Protein AF-A0A7W0XHM9-F1 (afdb_monomer_lite)

Secondary structure (DSSP, 8-state):
----PPPPP-TTGGGGPSBSTT--BSSHHHHHHHHHHHHT----HHHHHHHHHHHHT-

Structure (mmCIF, N/CA/C/O backbone):
data_AF-A0A7W0XHM9-F1
#
_entry.id   AF-A0A7W0XHM9-F1
#
loop_
_atom_site.group_PDB
_atom_site.id
_atom_site.type_symbol
_atom_site.label_atom_id
_atom_site.label_alt_id
_atom_site.label_comp_id
_atom_site.label_asym_id
_atom_site.label_entity_id
_atom_site.label_seq_id
_atom_site.pdbx_PDB_ins_code
_atom_site.Cartn_x
_atom_site.Cartn_y
_atom_site.Cartn_z
_atom_site.occupancy
_atom_site.B_iso_or_equiv
_atom_site.auth_seq_id
_atom_site.auth_comp_id
_atom_site.auth_asym_id
_atom_site.auth_atom_id
_atom_site.pdbx_PDB_model_num
ATOM 1 N N . MET A 1 1 ? 18.589 17.038 -16.321 1.00 41.16 1 MET A N 1
ATOM 2 C CA . MET A 1 1 ? 17.425 16.462 -17.026 1.00 41.16 1 MET A CA 1
ATOM 3 C C . MET A 1 1 ? 16.216 16.598 -16.112 1.00 41.16 1 MET A C 1
ATOM 5 O O . MET A 1 1 ? 16.170 15.925 -15.094 1.00 41.16 1 MET A O 1
ATOM 9 N N . LYS A 1 2 ? 15.322 17.559 -16.377 1.00 46.56 2 LYS A N 1
ATOM 10 C CA . LYS A 1 2 ? 14.091 17.738 -15.591 1.00 46.56 2 LYS A CA 1
ATOM 11 C C . LYS A 1 2 ? 13.043 16.769 -16.134 1.00 46.56 2 LYS A C 1
ATOM 13 O O . LYS A 1 2 ? 12.631 16.904 -17.280 1.00 46.56 2 LYS A O 1
ATOM 18 N N . ILE A 1 3 ? 12.661 15.782 -15.335 1.00 54.84 3 ILE A N 1
ATOM 19 C CA . ILE A 1 3 ? 11.557 14.868 -15.631 1.00 54.84 3 ILE A CA 1
ATOM 20 C C . ILE A 1 3 ? 10.277 15.507 -15.095 1.00 54.84 3 ILE A C 1
ATOM 22 O O . ILE A 1 3 ? 9.963 15.405 -13.915 1.00 54.84 3 ILE A O 1
ATOM 26 N N . ASN A 1 4 ? 9.565 16.220 -15.968 1.00 54.66 4 ASN A N 1
ATOM 27 C CA . ASN A 1 4 ? 8.203 16.679 -15.704 1.00 54.66 4 ASN A CA 1
ATOM 28 C C . ASN A 1 4 ? 7.261 15.497 -15.989 1.00 54.66 4 ASN A C 1
ATOM 30 O O . ASN A 1 4 ? 6.856 15.289 -17.131 1.00 54.66 4 ASN A O 1
ATOM 34 N N . GLY A 1 5 ? 7.006 14.657 -14.982 1.00 59.59 5 GLY A N 1
ATOM 35 C CA . GLY A 1 5 ? 6.171 13.462 -15.122 1.00 59.59 5 GLY A CA 1
ATOM 36 C C . GLY A 1 5 ? 4.683 13.805 -15.197 1.00 59.59 5 GLY A C 1
ATOM 37 O O . GLY A 1 5 ? 4.164 14.512 -14.337 1.00 59.59 5 GLY A O 1
ATOM 38 N N . VAL A 1 6 ? 3.993 13.283 -16.212 1.00 63.41 6 VAL A N 1
ATOM 39 C CA . VAL A 1 6 ? 2.523 13.229 -16.249 1.00 63.41 6 VAL A CA 1
ATOM 40 C C . VAL A 1 6 ? 2.040 12.481 -14.995 1.00 63.41 6 VAL A C 1
ATOM 42 O O . VAL A 1 6 ? 2.614 11.432 -14.689 1.00 63.41 6 VAL A O 1
ATOM 45 N N . PRO A 1 7 ? 1.021 12.971 -14.261 1.00 59.28 7 PRO A N 1
ATOM 46 C CA . PRO A 1 7 ? 0.484 12.257 -13.110 1.00 59.28 7 PRO A CA 1
ATOM 47 C C . PRO A 1 7 ? 0.079 10.829 -13.507 1.00 59.28 7 PRO A C 1
ATOM 49 O O . PRO A 1 7 ? -0.649 10.657 -14.491 1.00 59.28 7 PRO A O 1
ATOM 52 N N . PRO A 1 8 ? 0.554 9.796 -12.794 1.00 63.19 8 PRO A N 1
ATOM 53 C CA . PRO A 1 8 ? 0.224 8.421 -13.127 1.00 63.19 8 PRO A CA 1
ATOM 54 C C . PRO A 1 8 ? -1.280 8.187 -12.979 1.00 63.19 8 PRO A C 1
ATOM 56 O O . PRO A 1 8 ? -1.909 8.621 -12.014 1.00 63.19 8 PRO A O 1
ATOM 59 N N . THR A 1 9 ? -1.871 7.484 -13.945 1.00 68.38 9 THR A N 1
ATOM 60 C CA . THR A 1 9 ? -3.274 7.074 -13.846 1.00 68.38 9 THR A CA 1
ATOM 61 C C . THR A 1 9 ? -3.403 6.009 -12.764 1.00 68.38 9 THR A C 1
ATOM 63 O O . THR A 1 9 ? -2.664 5.025 -12.796 1.00 68.38 9 THR A O 1
ATOM 66 N N . ILE A 1 10 ? -4.398 6.133 -11.891 1.00 67.88 10 ILE A N 1
ATO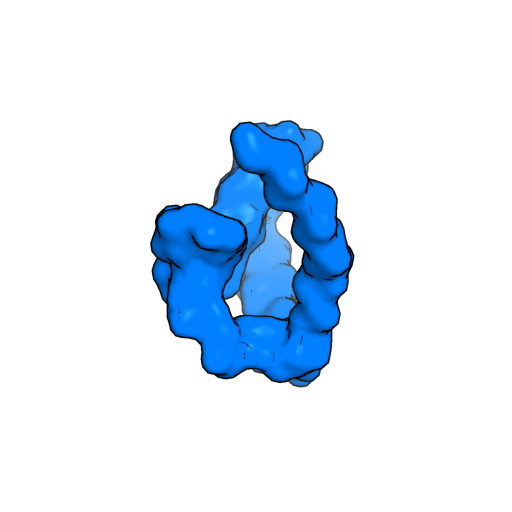M 67 C CA . ILE A 1 10 ? -4.688 5.118 -10.864 1.00 67.88 10 ILE A CA 1
ATOM 68 C C . ILE A 1 10 ? -5.514 3.930 -11.379 1.00 67.88 10 ILE A C 1
ATOM 70 O O . ILE A 1 10 ? -5.726 2.983 -10.639 1.00 67.88 10 ILE A O 1
ATOM 74 N N . ARG A 1 11 ? -5.973 3.951 -12.639 1.00 72.12 11 ARG A N 1
ATOM 75 C CA . ARG A 1 11 ? -6.624 2.781 -13.254 1.00 72.12 11 ARG A CA 1
ATOM 76 C C . ARG A 1 11 ? -5.635 1.623 -13.368 1.00 72.12 11 ARG A C 1
ATOM 78 O O . ARG A 1 11 ? -4.549 1.827 -13.923 1.00 72.12 11 ARG A O 1
ATOM 85 N N . ALA A 1 12 ? -6.052 0.437 -12.929 1.00 69.38 12 ALA A N 1
ATOM 86 C CA . ALA A 1 12 ? -5.237 -0.773 -12.875 1.00 69.38 12 ALA A CA 1
ATOM 87 C C . ALA A 1 12 ? -3.920 -0.563 -12.107 1.00 69.38 12 ALA A C 1
ATOM 89 O O . ALA A 1 12 ? -2.853 -0.993 -12.560 1.00 69.38 12 ALA A O 1
ATOM 90 N N . LEU A 1 13 ? -3.974 0.1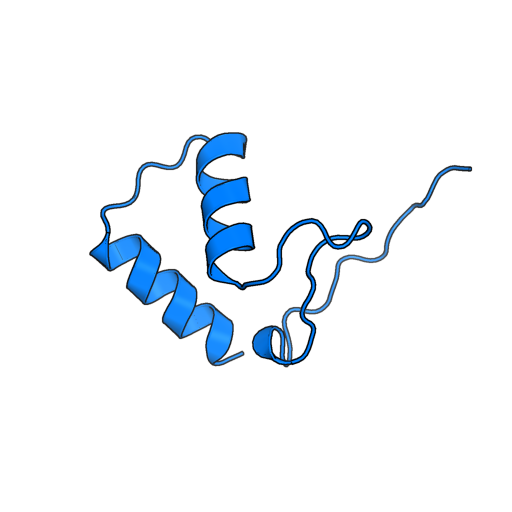41 -10.971 1.00 77.38 13 LEU A N 1
ATOM 91 C CA . LEU A 1 13 ? -2.784 0.500 -10.194 1.00 77.38 13 LEU A CA 1
ATOM 92 C C . LEU A 1 13 ? -1.992 -0.751 -9.792 1.00 77.38 13 LEU A C 1
ATOM 94 O O . LEU A 1 13 ? -0.780 -0.797 -9.998 1.00 77.38 13 LEU A O 1
ATOM 98 N N . ALA A 1 14 ? -2.685 -1.785 -9.310 1.00 77.62 14 ALA A N 1
ATOM 99 C CA . ALA A 1 14 ? -2.078 -3.020 -8.812 1.00 77.62 14 ALA A CA 1
ATOM 100 C C . ALA A 1 14 ? -1.230 -3.776 -9.856 1.00 77.62 14 ALA A C 1
ATOM 102 O O . ALA A 1 14 ? -0.311 -4.510 -9.496 1.00 77.62 14 ALA A O 1
ATOM 103 N N . ALA A 1 15 ? -1.494 -3.583 -11.154 1.00 77.25 15 ALA A N 1
ATOM 104 C CA . ALA A 1 15 ? -0.798 -4.277 -12.239 1.00 77.25 15 ALA A CA 1
ATOM 105 C C . ALA A 1 15 ? 0.571 -3.663 -12.601 1.00 77.25 15 ALA A C 1
ATOM 107 O O . ALA A 1 15 ? 1.192 -4.086 -13.575 1.00 77.25 15 ALA A O 1
ATOM 108 N N . ARG A 1 16 ? 1.025 -2.628 -11.879 1.00 79.44 16 ARG A N 1
ATOM 109 C CA . ARG A 1 16 ? 2.133 -1.749 -12.303 1.00 79.44 16 ARG A CA 1
ATOM 110 C C . ARG A 1 16 ? 3.320 -1.707 -11.348 1.00 79.44 16 ARG A C 1
ATOM 112 O O . ARG A 1 16 ? 4.128 -0.787 -11.431 1.00 79.44 16 ARG A O 1
ATOM 119 N N . ALA A 1 17 ? 3.438 -2.680 -10.452 1.00 84.56 17 ALA A N 1
ATOM 120 C CA . ALA A 1 17 ? 4.636 -2.808 -9.635 1.00 84.56 17 ALA A CA 1
ATOM 121 C C . ALA A 1 17 ? 5.895 -2.998 -10.520 1.00 84.56 17 ALA A C 1
ATOM 123 O O . ALA A 1 17 ? 5.818 -3.687 -11.542 1.00 84.56 17 ALA A O 1
ATOM 124 N N . PRO A 1 18 ? 7.060 -2.446 -10.129 1.00 90.56 18 PRO A N 1
ATOM 125 C CA . PRO A 1 18 ? 7.284 -1.586 -8.963 1.00 90.56 18 PRO A CA 1
ATOM 126 C C . PRO A 1 18 ? 6.828 -0.129 -9.186 1.00 90.56 18 PRO A C 1
ATOM 128 O O . PRO A 1 18 ? 6.871 0.400 -10.293 1.00 90.56 18 PRO A O 1
ATOM 131 N N . TYR A 1 19 ? 6.415 0.530 -8.105 1.00 88.38 19 TYR A N 1
ATOM 132 C CA . TYR A 1 19 ? 5.860 1.885 -8.096 1.00 88.38 19 TYR A CA 1
ATOM 133 C C . TYR A 1 19 ? 6.937 2.972 -7.946 1.00 88.38 19 TYR A C 1
ATOM 135 O O . TYR A 1 19 ? 8.080 2.706 -7.566 1.00 88.38 19 TYR A O 1
ATOM 143 N N . PHE A 1 20 ? 6.519 4.224 -8.182 1.00 88.25 20 PHE A N 1
ATOM 144 C CA . PHE A 1 20 ? 7.358 5.424 -8.308 1.00 88.25 20 PHE A CA 1
ATOM 145 C C . PHE A 1 20 ? 8.296 5.397 -9.525 1.00 88.25 20 PHE A C 1
ATOM 147 O O . PHE A 1 20 ? 8.625 4.352 -10.075 1.00 88.25 20 PHE A O 1
ATOM 154 N N . HIS A 1 21 ? 8.758 6.572 -9.959 1.00 83.38 21 HIS A N 1
ATOM 155 C CA . HIS A 1 21 ? 9.605 6.702 -11.155 1.00 83.38 21 HIS A CA 1
ATOM 156 C C . HIS A 1 21 ? 10.969 5.995 -11.034 1.00 83.38 21 HIS A C 1
ATOM 158 O O . HIS A 1 21 ? 11.652 5.789 -12.030 1.00 83.38 21 HIS A O 1
ATOM 164 N N . ASN A 1 22 ? 11.401 5.687 -9.810 1.00 84.94 22 ASN A N 1
ATOM 165 C CA . ASN A 1 22 ? 12.662 5.029 -9.472 1.00 84.94 22 ASN A CA 1
ATOM 166 C C . ASN A 1 22 ? 12.456 3.590 -8.963 1.00 84.94 22 ASN A C 1
ATOM 168 O O . ASN A 1 22 ? 13.427 2.972 -8.540 1.00 84.94 22 ASN A O 1
ATOM 172 N N . GLY A 1 23 ? 11.224 3.067 -8.982 1.00 87.31 23 GLY A N 1
ATOM 173 C CA . GLY A 1 23 ? 10.932 1.673 -8.641 1.00 87.31 23 GLY A CA 1
ATOM 174 C C . GLY A 1 23 ? 11.161 1.293 -7.173 1.00 87.31 23 GLY A C 1
ATOM 175 O O . GLY A 1 23 ? 11.316 0.112 -6.880 1.00 87.31 23 GLY A O 1
ATOM 176 N N . ILE A 1 24 ? 11.218 2.256 -6.245 1.00 90.56 24 ILE A N 1
ATOM 177 C CA . ILE A 1 24 ? 11.587 1.989 -4.839 1.00 90.56 24 ILE A CA 1
ATOM 178 C C . ILE A 1 24 ? 10.484 1.305 -4.023 1.00 90.56 24 ILE A C 1
ATOM 180 O O . ILE A 1 24 ? 10.757 0.817 -2.930 1.00 90.56 24 ILE A O 1
ATOM 184 N N . ALA A 1 25 ? 9.244 1.287 -4.516 1.00 95.00 25 ALA A N 1
ATOM 185 C CA . ALA A 1 25 ? 8.124 0.666 -3.820 1.00 95.00 25 ALA A CA 1
ATOM 186 C C . ALA A 1 25 ? 7.694 -0.619 -4.543 1.00 95.00 25 ALA A C 1
ATOM 188 O O . ALA A 1 25 ? 7.127 -0.540 -5.631 1.00 95.00 25 ALA A O 1
ATOM 189 N N . PRO A 1 26 ? 7.928 -1.807 -3.962 1.00 94.06 26 PRO A N 1
ATOM 190 C CA . PRO A 1 26 ? 7.559 -3.074 -4.592 1.00 94.06 26 PRO A CA 1
ATOM 191 C C . PRO A 1 26 ? 6.059 -3.388 -4.496 1.00 94.06 26 PRO A C 1
ATOM 193 O O . PRO A 1 26 ? 5.553 -4.179 -5.287 1.00 94.06 26 PRO A O 1
ATOM 196 N N . THR A 1 27 ? 5.334 -2.784 -3.549 1.00 95.50 27 THR A N 1
ATOM 197 C CA . THR A 1 27 ? 3.911 -3.064 -3.296 1.00 95.50 27 THR A CA 1
ATOM 198 C C . THR A 1 27 ? 3.100 -1.778 -3.126 1.00 95.50 27 THR A C 1
ATOM 200 O O . THR A 1 27 ? 3.655 -0.717 -2.832 1.00 95.50 27 THR A O 1
ATOM 203 N N . VAL A 1 28 ? 1.770 -1.876 -3.267 1.00 94.81 28 VAL A N 1
ATOM 204 C CA . VAL A 1 28 ? 0.846 -0.770 -2.946 1.00 94.81 28 VAL A CA 1
ATOM 205 C C . VAL A 1 28 ? 0.978 -0.366 -1.476 1.00 94.81 28 VAL A C 1
ATOM 207 O O . VAL A 1 28 ? 0.965 0.820 -1.164 1.00 94.81 28 VAL A O 1
ATOM 210 N N . GLU A 1 29 ? 1.205 -1.323 -0.572 1.00 96.31 29 GLU A N 1
ATOM 211 C CA . GLU A 1 29 ? 1.461 -1.019 0.840 1.00 96.31 29 GLU A CA 1
ATOM 212 C C . GLU A 1 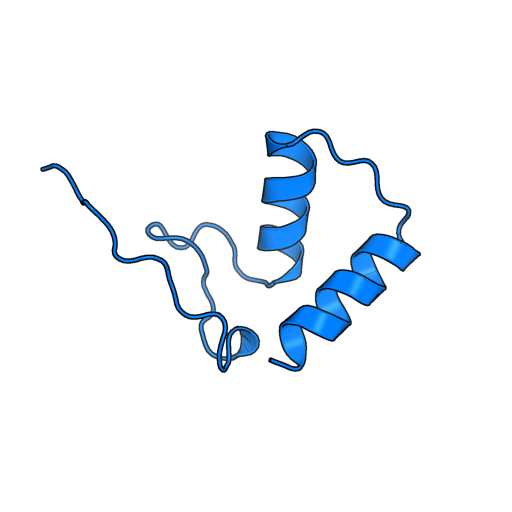29 ? 2.717 -0.151 1.019 1.00 96.31 29 GLU A C 1
ATOM 214 O O . GLU A 1 29 ? 2.692 0.812 1.782 1.00 96.31 29 GLU A O 1
ATOM 219 N N . SER A 1 30 ? 3.802 -0.421 0.281 1.00 96.25 30 SER A N 1
ATOM 220 C CA . SER A 1 30 ? 4.998 0.434 0.314 1.00 96.25 30 SER A CA 1
ATOM 221 C C . SER A 1 30 ? 4.712 1.860 -0.171 1.00 96.25 30 SER A C 1
ATOM 223 O O . SER A 1 30 ? 5.300 2.805 0.352 1.00 96.25 30 SER A O 1
ATOM 225 N N . VAL A 1 31 ? 3.793 2.038 -1.128 1.00 94.75 31 VAL A N 1
ATOM 226 C CA . VAL A 1 31 ? 3.336 3.366 -1.575 1.00 94.75 31 VAL A CA 1
ATOM 227 C C . VAL A 1 31 ? 2.542 4.071 -0.475 1.00 94.75 31 VAL A C 1
ATOM 229 O O . VAL A 1 31 ? 2.808 5.237 -0.188 1.00 94.75 31 VAL A O 1
ATOM 232 N N . VAL A 1 32 ? 1.603 3.372 0.171 1.00 95.88 32 VAL A N 1
ATOM 233 C CA . VAL A 1 32 ? 0.796 3.938 1.265 1.00 95.88 32 VAL A CA 1
ATOM 234 C C . VAL A 1 32 ? 1.688 4.348 2.436 1.00 95.88 32 VAL A C 1
ATOM 236 O O . VAL A 1 32 ? 1.611 5.491 2.876 1.00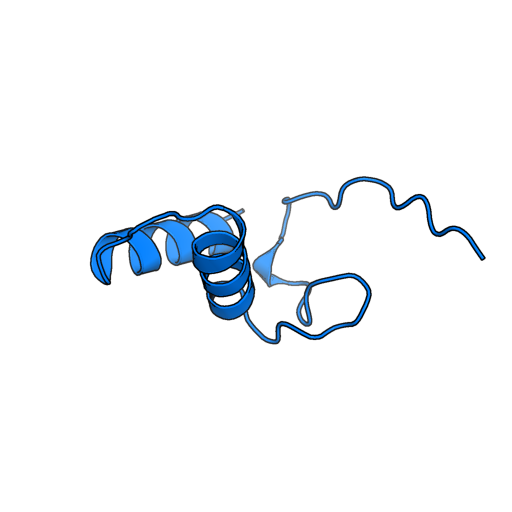 95.88 32 VAL A O 1
ATOM 239 N N . ARG A 1 33 ? 2.613 3.481 2.867 1.00 96.31 33 ARG A N 1
ATOM 240 C CA . ARG A 1 33 ? 3.578 3.793 3.937 1.00 96.31 33 ARG A CA 1
ATOM 241 C C . ARG A 1 33 ? 4.483 4.972 3.590 1.00 96.31 33 ARG A C 1
ATOM 243 O O . ARG A 1 33 ? 4.812 5.775 4.459 1.00 96.31 33 ARG A O 1
ATOM 250 N N . HIS A 1 34 ? 4.881 5.103 2.323 1.00 95.25 34 HIS A N 1
ATOM 251 C CA . HIS A 1 34 ? 5.662 6.252 1.876 1.00 95.25 34 HIS A CA 1
ATOM 252 C C . HIS A 1 34 ? 4.896 7.563 2.107 1.00 95.25 34 HIS A C 1
ATOM 254 O O . HIS A 1 34 ? 5.453 8.489 2.698 1.00 95.25 34 HIS A O 1
ATOM 260 N N . TYR A 1 35 ? 3.625 7.634 1.702 1.00 94.81 35 TYR A N 1
ATOM 261 C CA . TYR A 1 35 ? 2.808 8.837 1.885 1.00 94.81 35 TYR A CA 1
ATOM 262 C C . TYR A 1 35 ? 2.351 9.065 3.325 1.00 94.81 35 TYR A C 1
ATOM 264 O O . TYR A 1 35 ? 2.262 10.219 3.731 1.00 94.81 35 TYR A O 1
ATOM 272 N N . GLU A 1 36 ? 2.132 8.008 4.107 1.00 95.81 36 GLU A N 1
ATOM 273 C CA . GLU A 1 36 ? 1.861 8.102 5.546 1.00 95.81 36 GLU A CA 1
ATOM 274 C C . GLU A 1 36 ? 2.965 8.907 6.247 1.00 95.81 36 GLU A C 1
ATOM 276 O O . GLU A 1 36 ? 2.687 9.906 6.907 1.00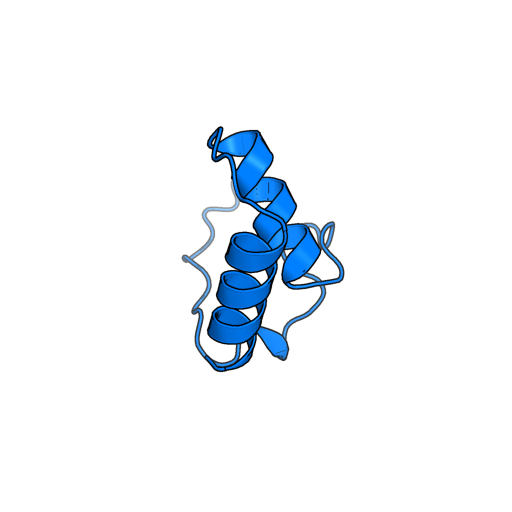 95.81 36 GLU A O 1
ATOM 281 N N . ILE A 1 37 ? 4.232 8.567 5.981 1.00 95.50 37 ILE A N 1
ATOM 282 C CA . ILE A 1 37 ? 5.394 9.281 6.526 1.00 95.50 37 ILE A CA 1
ATOM 283 C C . ILE A 1 37 ? 5.529 10.689 5.929 1.00 95.50 37 ILE A C 1
ATOM 285 O O . ILE A 1 37 ? 5.723 11.652 6.667 1.00 95.50 37 ILE A O 1
ATOM 289 N N . HIS A 1 38 ? 5.450 10.831 4.601 1.00 95.38 38 HIS A N 1
ATOM 290 C CA . HIS A 1 38 ? 5.739 12.109 3.933 1.00 95.38 38 HIS A CA 1
ATOM 291 C C . HIS A 1 38 ? 4.683 13.186 4.193 1.00 95.38 38 HIS A C 1
ATOM 293 O O . HIS A 1 38 ? 5.008 14.371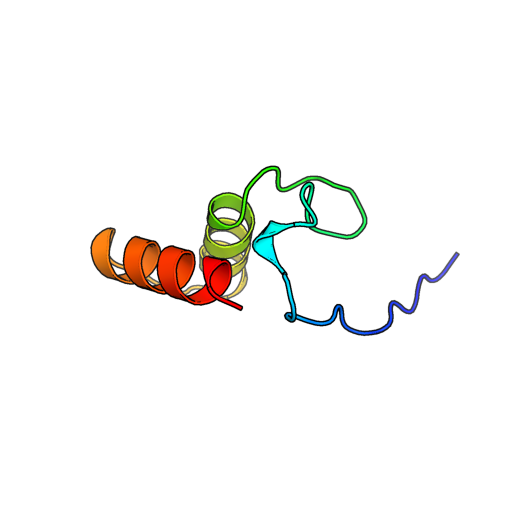 4.169 1.00 95.38 38 HIS A O 1
ATOM 299 N N . LEU A 1 39 ? 3.430 12.783 4.407 1.00 95.06 39 LEU A N 1
ATOM 300 C CA . LEU A 1 39 ? 2.310 13.693 4.647 1.00 95.06 39 LEU A CA 1
ATOM 301 C C . LEU A 1 39 ? 1.912 13.761 6.127 1.00 95.06 39 LEU A C 1
ATOM 303 O O . LEU A 1 39 ? 1.095 14.604 6.488 1.00 95.06 39 LEU A O 1
ATOM 307 N N . GLY A 1 40 ? 2.501 12.917 6.981 1.00 95.56 40 GLY A N 1
ATOM 308 C CA . GLY A 1 40 ? 2.220 12.890 8.414 1.00 95.56 40 GLY A CA 1
ATOM 309 C C . GLY A 1 40 ? 0.836 12.338 8.751 1.00 95.56 40 GLY A C 1
ATOM 310 O O . GLY A 1 40 ? 0.223 12.784 9.721 1.00 95.56 40 GLY A O 1
ATOM 311 N N . PHE A 1 41 ? 0.323 11.399 7.952 1.00 94.69 41 PHE A N 1
ATOM 312 C CA . PHE A 1 41 ? -0.897 10.679 8.310 1.00 94.69 41 PHE A CA 1
ATOM 313 C C . PHE A 1 41 ? -0.595 9.655 9.402 1.00 94.69 41 PHE A C 1
ATOM 315 O O . PHE A 1 41 ? 0.484 9.068 9.437 1.00 94.69 41 PHE A O 1
ATOM 322 N N . ILE A 1 42 ? -1.560 9.442 10.292 1.00 95.62 42 ILE A N 1
ATOM 323 C CA . ILE A 1 42 ? -1.501 8.398 11.311 1.00 95.62 42 ILE A CA 1
ATOM 324 C C . ILE A 1 42 ? -2.679 7.478 11.030 1.00 95.62 42 ILE A C 1
ATOM 326 O O . ILE A 1 42 ? -3.818 7.880 11.254 1.00 95.62 42 ILE A O 1
ATOM 330 N N . PHE A 1 43 ? -2.395 6.285 10.515 1.00 95.69 43 PHE A N 1
ATOM 331 C CA . PHE A 1 43 ? -3.400 5.248 10.314 1.00 95.69 43 PHE A CA 1
ATOM 332 C C . PHE A 1 43 ? -3.300 4.193 11.409 1.00 95.69 43 PHE A C 1
ATOM 334 O O . PHE A 1 43 ? -2.196 3.833 11.836 1.00 95.69 43 PHE A O 1
ATOM 341 N N . THR A 1 44 ? -4.440 3.636 11.811 1.00 98.00 44 THR A N 1
ATOM 342 C CA . THR A 1 44 ? -4.423 2.299 12.410 1.00 98.00 44 THR A CA 1
ATOM 343 C C . THR A 1 44 ? -4.009 1.263 11.362 1.00 98.00 44 THR A C 1
ATOM 345 O O . THR A 1 44 ? -3.982 1.529 10.154 1.00 98.00 44 THR A O 1
ATOM 348 N N . ASP A 1 45 ? -3.666 0.057 11.809 1.00 97.12 45 ASP A N 1
ATOM 349 C CA . ASP A 1 45 ? -3.314 -1.017 10.881 1.00 97.12 45 ASP A CA 1
ATOM 350 C C . ASP A 1 45 ? -4.503 -1.404 9.986 1.00 97.12 45 ASP A C 1
ATOM 352 O O . ASP A 1 45 ? -4.307 -1.682 8.801 1.00 97.12 45 ASP A O 1
ATOM 356 N N . GLU A 1 46 ? -5.730 -1.331 10.508 1.00 98.06 46 GLU A N 1
ATOM 357 C CA . GLU A 1 46 ? -6.967 -1.583 9.766 1.00 98.06 46 GLU A CA 1
ATOM 358 C C . GLU A 1 46 ? -7.234 -0.506 8.710 1.00 98.06 46 GLU A C 1
ATOM 360 O O . GLU A 1 46 ? -7.457 -0.839 7.550 1.00 98.06 46 GLU A O 1
ATOM 365 N N . GLU A 1 47 ? -7.137 0.779 9.064 1.00 98.00 47 GLU A N 1
ATOM 366 C CA . GLU A 1 47 ? -7.339 1.881 8.111 1.00 98.00 47 GLU A CA 1
ATOM 367 C C . GLU A 1 47 ? -6.346 1.806 6.944 1.00 98.00 47 GLU A C 1
ATOM 369 O O . GLU A 1 47 ? -6.700 2.024 5.779 1.00 98.00 47 GLU A O 1
ATOM 374 N N . ARG A 1 48 ? -5.092 1.445 7.243 1.00 97.62 48 ARG A N 1
ATOM 375 C CA . ARG A 1 48 ? -4.070 1.227 6.219 1.00 97.62 48 ARG A CA 1
ATOM 376 C C . ARG A 1 48 ? -4.430 0.039 5.328 1.00 97.62 48 ARG A C 1
ATOM 378 O O . ARG A 1 48 ? -4.303 0.143 4.106 1.00 97.62 48 ARG A O 1
ATOM 385 N N . ALA A 1 49 ? -4.855 -1.077 5.918 1.00 97.69 49 ALA A N 1
ATOM 386 C CA . ALA A 1 49 ? -5.241 -2.276 5.181 1.00 97.69 49 ALA A CA 1
ATOM 387 C C . ALA A 1 49 ? -6.436 -2.012 4.253 1.00 97.69 49 ALA A C 1
ATOM 389 O O . ALA A 1 49 ? -6.393 -2.400 3.083 1.00 97.69 49 ALA A O 1
ATOM 390 N N . ASP A 1 50 ? -7.444 -1.283 4.730 1.00 98.06 50 ASP A N 1
ATOM 391 C CA . ASP A 1 50 ? -8.625 -0.909 3.952 1.00 98.06 50 ASP A CA 1
ATOM 392 C C . ASP A 1 50 ? -8.262 0.000 2.774 1.00 98.06 50 ASP A C 1
ATOM 394 O O . ASP A 1 50 ? -8.708 -0.229 1.645 1.00 98.06 50 ASP A O 1
ATOM 398 N N . LEU A 1 51 ? -7.388 0.991 2.988 1.00 96.06 51 LEU A N 1
ATOM 399 C CA . LEU A 1 51 ? -6.901 1.845 1.905 1.00 96.06 51 LEU A CA 1
ATOM 400 C C . LEU A 1 51 ? -6.118 1.042 0.857 1.00 96.06 51 LEU A C 1
ATOM 402 O O . LEU A 1 51 ? -6.306 1.239 -0.345 1.00 96.06 51 LEU A O 1
ATOM 406 N N . VAL A 1 52 ? -5.260 0.115 1.288 1.00 96.19 52 VAL A N 1
ATOM 407 C CA . VAL A 1 52 ? -4.530 -0.777 0.375 1.00 96.19 52 VAL A CA 1
ATOM 408 C C . VAL A 1 52 ? -5.501 -1.656 -0.417 1.00 96.19 52 VAL A C 1
ATOM 410 O O . VAL A 1 52 ? -5.340 -1.796 -1.631 1.00 96.19 52 VAL A O 1
ATOM 413 N N . ALA A 1 53 ? -6.521 -2.225 0.228 1.00 96.31 53 ALA A N 1
ATOM 414 C CA . ALA A 1 53 ? -7.539 -3.039 -0.432 1.00 96.31 53 ALA A CA 1
ATOM 415 C C . ALA A 1 53 ? -8.321 -2.232 -1.478 1.00 96.31 53 ALA A C 1
ATOM 417 O O . ALA A 1 53 ? -8.469 -2.685 -2.614 1.00 96.31 53 ALA A O 1
ATOM 418 N N . PHE A 1 54 ? -8.745 -1.013 -1.131 1.00 94.38 54 PHE A N 1
ATOM 419 C CA . PHE A 1 54 ? -9.411 -0.097 -2.054 1.00 94.38 54 PHE A CA 1
ATOM 420 C C . PHE A 1 54 ? -8.542 0.212 -3.280 1.00 94.38 54 PHE A C 1
ATOM 422 O O . PHE A 1 54 ? -8.997 0.068 -4.411 1.00 94.38 54 PHE A O 1
ATOM 429 N N . LEU A 1 55 ? -7.274 0.582 -3.074 1.00 92.88 55 LEU A N 1
ATOM 430 C CA . LEU A 1 55 ? -6.347 0.919 -4.158 1.00 92.88 55 LEU A CA 1
ATOM 431 C C . LEU A 1 55 ? -6.030 -0.270 -5.075 1.00 92.88 55 LEU A C 1
ATOM 433 O O . LEU A 1 55 ? -5.790 -0.073 -6.265 1.00 92.88 55 LEU A O 1
ATOM 437 N N . ASN A 1 56 ? -6.042 -1.495 -4.546 1.00 92.19 56 ASN A N 1
ATOM 438 C CA . ASN A 1 56 ? -5.860 -2.704 -5.348 1.00 92.19 56 ASN A CA 1
ATOM 439 C C . ASN A 1 56 ? -7.066 -3.030 -6.245 1.00 92.19 56 ASN A C 1
ATOM 441 O O . ASN A 1 56 ? -6.915 -3.790 -7.199 1.00 92.19 56 ASN A O 1
ATOM 445 N N . ALA A 1 57 ? -8.245 -2.477 -5.948 1.00 90.81 57 ALA A N 1
ATOM 446 C CA . ALA A 1 57 ? -9.473 -2.712 -6.705 1.00 90.81 57 ALA A CA 1
ATOM 447 C C . ALA A 1 57 ? -9.700 -1.716 -7.868 1.00 90.81 57 ALA A C 1
ATOM 449 O O . ALA A 1 57 ? -10.690 -1.855 -8.590 1.00 90.81 57 ALA A O 1
ATOM 450 N N . LEU A 1 58 ? -8.817 -0.722 -8.047 1.00 85.88 58 LEU A N 1
ATOM 451 C CA . LEU A 1 58 ? -8.862 0.307 -9.106 1.00 85.88 58 LEU A CA 1
ATOM 452 C C . LEU A 1 58 ? -8.125 -0.106 -10.389 1.00 85.88 58 LEU A C 1
ATOM 454 O O . LEU A 1 58 ? -8.567 0.311 -11.489 1.00 85.88 58 LEU A O 1
#

Radius of gyration: 12.29 Å; chains: 1; bounding box: 27×22×29 Å

Foldseek 3Di:
DDPPDDPDDLVQVQVDAPDDPVRPRRALLSVLVVCCVVVVNDDDPVRSVVVSVVSNVD

Sequence (58 aa):
MKINGVPPTIRALAARAPYFHNGIAPTVESVVRHYEIHLGFIFTDEERADLVAFLNAL

pLDDT: mean 85.72, std 14.7, range [41.16, 98.06]